Protein AF-A0A377V4U3-F1 (afdb_monomer_lite)

pLDDT: mean 92.54, std 10.3, range [53.78, 98.38]

Radius of gyration: 13.18 Å; chains: 1; bounding box: 34×23×27 Å

Sequence (68 aa):
MLDISLKPRQGSQVLIQHGGGTELATLRGRSLITEDGEAIEGEALDDVTVAGVVTHIICDVRSDSLAV

Organism: Klebsiella pneumoniae (NCBI:txid573)

Foldseek 3Di:
DFDAVDDADQQWWFWKDAPNDIFIWGDHDQWTQGPVRDTQHDPSCVRMDTRGTDDDDDDDPVPPPPPD

Structure (mmCIF, N/CA/C/O backbone):
data_AF-A0A377V4U3-F1
#
_entry.id   AF-A0A377V4U3-F1
#
loop_
_atom_site.group_PDB
_atom_site.id
_atom_site.type_symbol
_atom_site.label_atom_id
_atom_site.label_alt_id
_atom_site.label_comp_id
_atom_site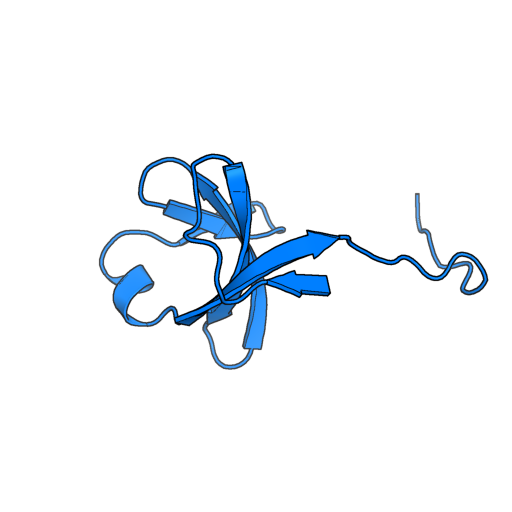.label_asym_id
_atom_site.label_entity_id
_atom_site.label_seq_id
_atom_site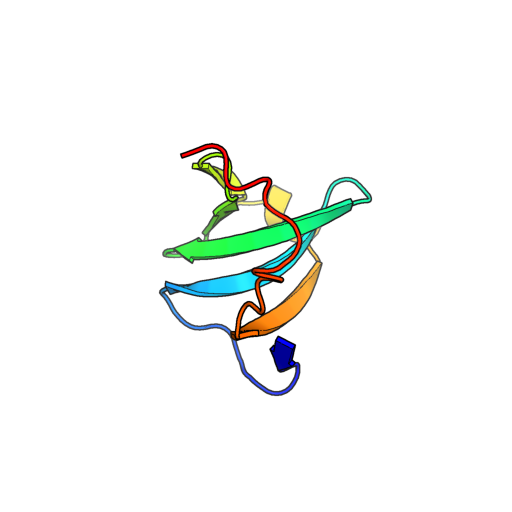.pdbx_PDB_ins_code
_atom_site.Cartn_x
_atom_site.Cartn_y
_atom_site.Cartn_z
_atom_site.occupancy
_atom_site.B_iso_or_equiv
_atom_site.auth_seq_id
_atom_site.auth_comp_id
_atom_site.auth_asym_id
_atom_site.auth_atom_id
_atom_site.pdbx_PDB_model_num
ATOM 1 N N . MET A 1 1 ? 4.469 -3.773 -10.091 1.00 94.81 1 MET A N 1
ATOM 2 C CA . MET A 1 1 ? 3.178 -4.195 -10.677 1.00 94.81 1 MET A CA 1
ATOM 3 C C . MET A 1 1 ? 2.090 -4.040 -9.632 1.00 94.81 1 MET A C 1
ATOM 5 O O . MET A 1 1 ? 2.311 -4.417 -8.484 1.00 94.81 1 MET A O 1
ATOM 9 N N . LEU A 1 2 ? 0.952 -3.481 -10.038 1.00 96.81 2 LEU A N 1
ATOM 10 C CA . LEU A 1 2 ? -0.185 -3.171 -9.176 1.00 96.81 2 LEU A CA 1
ATOM 11 C C . LEU A 1 2 ? -1.409 -3.965 -9.645 1.00 96.81 2 LEU A C 1
ATOM 13 O O . LEU A 1 2 ? -1.689 -3.988 -10.843 1.00 96.81 2 LEU A O 1
ATOM 17 N N . ASP A 1 3 ? -2.133 -4.581 -8.718 1.00 97.69 3 ASP A N 1
ATOM 18 C CA . ASP A 1 3 ? -3.435 -5.195 -8.972 1.00 97.69 3 ASP A CA 1
ATOM 19 C C . ASP A 1 3 ? -4.528 -4.394 -8.252 1.00 97.69 3 ASP A C 1
ATOM 21 O O . ASP A 1 3 ? -4.544 -4.285 -7.024 1.00 97.69 3 ASP A O 1
ATOM 25 N N . ILE A 1 4 ? -5.431 -3.811 -9.040 1.00 96.94 4 ILE A N 1
ATOM 26 C CA . ILE A 1 4 ? -6.540 -2.970 -8.564 1.00 96.94 4 ILE A CA 1
ATOM 27 C C . ILE A 1 4 ? -7.791 -3.778 -8.194 1.00 96.94 4 ILE A C 1
ATOM 29 O O . ILE A 1 4 ? -8.716 -3.245 -7.589 1.00 96.94 4 ILE A O 1
ATOM 33 N N . SER A 1 5 ? -7.841 -5.058 -8.570 1.00 97.06 5 SER A N 1
ATOM 34 C CA . SER A 1 5 ? -8.983 -5.942 -8.307 1.00 97.06 5 SER A CA 1
ATOM 35 C C . SER A 1 5 ? -8.869 -6.633 -6.948 1.00 97.06 5 SER A C 1
ATOM 37 O O . SER A 1 5 ? -9.854 -7.160 -6.425 1.00 97.06 5 SER A O 1
ATOM 39 N N . LEU A 1 6 ? -7.671 -6.650 -6.360 1.00 96.25 6 LEU A N 1
ATOM 40 C CA . LEU A 1 6 ? -7.425 -7.251 -5.057 1.00 96.25 6 LEU A CA 1
ATOM 41 C C . LEU A 1 6 ? -7.805 -6.302 -3.924 1.00 96.25 6 LEU A C 1
ATOM 43 O O . LEU A 1 6 ? -7.395 -5.145 -3.873 1.00 96.25 6 LEU A O 1
ATOM 47 N N . LYS A 1 7 ? -8.528 -6.841 -2.941 1.00 95.75 7 LYS A N 1
ATOM 48 C CA . LYS A 1 7 ? -8.750 -6.151 -1.672 1.00 95.75 7 LYS A CA 1
ATOM 49 C C . LYS A 1 7 ? -7.515 -6.323 -0.773 1.00 95.75 7 LYS A C 1
ATOM 51 O O . LYS A 1 7 ? -7.130 -7.476 -0.546 1.00 95.75 7 LYS A O 1
ATOM 56 N N . PRO A 1 8 ? -6.917 -5.237 -0.242 1.00 96.44 8 PRO A N 1
ATOM 57 C CA . PRO A 1 8 ? -5.773 -5.323 0.662 1.00 96.44 8 PRO A CA 1
ATOM 58 C C . PRO A 1 8 ? -6.076 -6.193 1.883 1.00 96.44 8 PRO A C 1
ATOM 60 O O . PRO A 1 8 ? -7.174 -6.149 2.444 1.00 96.44 8 PRO A O 1
ATOM 63 N N . ARG A 1 9 ? -5.096 -6.993 2.299 1.00 97.44 9 ARG A N 1
ATOM 64 C CA . ARG A 1 9 ? -5.158 -7.851 3.488 1.00 97.44 9 ARG A CA 1
ATOM 65 C C . ARG A 1 9 ? -4.035 -7.476 4.445 1.00 97.44 9 ARG A C 1
ATOM 67 O O . ARG A 1 9 ? -3.129 -6.730 4.094 1.00 97.44 9 ARG A O 1
ATOM 74 N N . GLN A 1 10 ? -4.092 -7.995 5.667 1.00 97.94 10 GLN A N 1
ATOM 75 C CA . GLN A 1 10 ? -3.019 -7.781 6.636 1.00 97.94 10 GLN A CA 1
ATOM 76 C C . GLN A 1 10 ? -1.667 -8.204 6.053 1.00 97.94 10 GLN A C 1
ATOM 78 O O . GLN A 1 10 ? -1.525 -9.319 5.553 1.00 97.94 10 GLN A O 1
ATOM 83 N N . GLY A 1 11 ? -0.694 -7.296 6.107 1.00 97.50 11 GLY A N 1
ATOM 84 C CA . GLY A 1 11 ? 0.628 -7.466 5.511 1.00 97.50 11 GLY A CA 1
ATOM 85 C C . GLY A 1 11 ? 0.706 -7.233 4.001 1.00 97.50 11 GLY A C 1
ATOM 86 O O . GLY A 1 11 ? 1.803 -7.319 3.462 1.00 97.50 11 GLY A O 1
ATOM 87 N N . SER A 1 12 ? -0.398 -6.926 3.311 1.00 98.25 12 SER A N 1
ATOM 88 C CA . SER A 1 12 ? -0.338 -6.476 1.919 1.00 98.25 12 SER A CA 1
ATOM 89 C C . SER A 1 12 ? 0.422 -5.159 1.829 1.00 98.25 12 SER A C 1
ATOM 91 O O . SER A 1 12 ? 0.130 -4.222 2.574 1.00 98.25 12 SER A O 1
ATOM 93 N N . GLN A 1 13 ? 1.342 -5.090 0.872 1.00 98.12 13 GLN A N 1
ATOM 94 C CA . GLN A 1 13 ? 1.904 -3.829 0.420 1.00 98.12 13 GLN A CA 1
ATOM 95 C C . GLN A 1 13 ? 0.935 -3.193 -0.584 1.00 98.12 13 GLN A C 1
ATOM 97 O O . GLN A 1 13 ? 0.375 -3.872 -1.450 1.00 98.12 13 GLN A O 1
ATOM 102 N N . VAL A 1 14 ? 0.701 -1.898 -0.444 1.00 98.19 14 VAL A N 1
ATOM 103 C CA . VAL A 1 14 ? -0.204 -1.103 -1.269 1.00 98.19 14 VAL A CA 1
ATOM 104 C C . VAL A 1 14 ? 0.519 0.139 -1.762 1.00 98.19 14 VAL A C 1
ATOM 106 O O . VAL A 1 14 ? 1.399 0.658 -1.079 1.00 98.19 14 VAL A O 1
ATOM 109 N N . LEU A 1 15 ? 0.140 0.611 -2.946 1.00 97.94 15 LEU A N 1
ATOM 110 C CA . LEU A 1 15 ? 0.526 1.940 -3.405 1.00 97.94 15 LEU A CA 1
ATOM 111 C C . LEU A 1 15 ? -0.542 2.923 -2.934 1.00 97.94 15 LEU A C 1
ATOM 113 O O . LEU A 1 15 ? -1.731 2.717 -3.208 1.00 97.94 15 LEU A O 1
ATOM 117 N N . ILE A 1 16 ? -0.127 3.972 -2.239 1.00 97.50 16 ILE A N 1
ATOM 118 C CA . ILE A 1 16 ? -1.022 4.993 -1.703 1.00 97.50 16 ILE A CA 1
ATOM 119 C C . ILE A 1 16 ? -0.695 6.357 -2.294 1.00 97.50 16 ILE A C 1
ATOM 121 O O . ILE A 1 16 ? 0.448 6.625 -2.652 1.00 97.50 16 ILE A O 1
ATOM 125 N N . GLN A 1 17 ? -1.711 7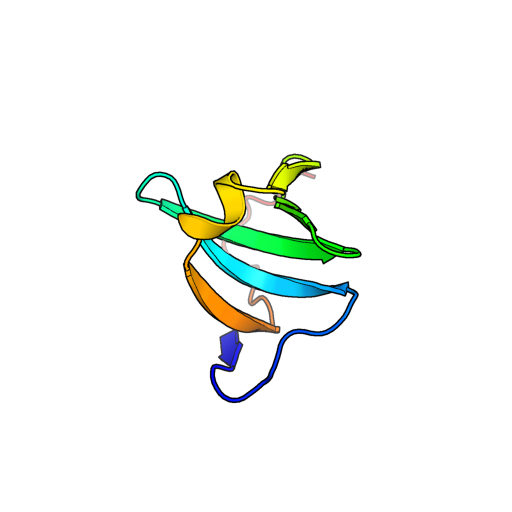.206 -2.396 1.00 96.81 17 GLN A N 1
ATOM 126 C CA . GLN A 1 17 ? -1.564 8.638 -2.608 1.00 96.81 17 GLN A CA 1
ATOM 127 C C . GLN A 1 17 ? -1.868 9.361 -1.305 1.00 96.81 17 GLN A C 1
ATOM 129 O O . GLN A 1 17 ? -2.960 9.201 -0.756 1.00 96.81 17 GLN A O 1
ATOM 134 N N . HIS A 1 18 ? -0.898 10.137 -0.838 1.00 92.38 18 HIS A N 1
ATOM 135 C CA . HIS A 1 18 ? -0.944 10.895 0.405 1.00 92.38 18 HIS A CA 1
ATOM 136 C C . HIS A 1 18 ? 0.008 12.099 0.283 1.00 92.38 18 HIS A C 1
ATOM 138 O O . HIS A 1 18 ? 1.028 12.017 -0.402 1.00 92.38 18 HIS A O 1
ATOM 144 N N . GLY A 1 19 ? -0.349 13.257 0.851 1.00 86.50 19 GLY A N 1
ATOM 145 C CA . GLY A 1 19 ? 0.509 14.455 0.820 1.00 86.50 19 GLY A CA 1
ATOM 146 C C . GLY A 1 19 ? 0.856 14.996 -0.580 1.00 86.50 19 GLY A C 1
ATOM 147 O O . GLY A 1 19 ? 1.850 15.698 -0.738 1.00 86.50 19 GLY A O 1
ATOM 148 N N . GLY A 1 20 ? 0.070 14.659 -1.612 1.00 90.38 20 GLY A N 1
ATOM 149 C CA . GLY A 1 20 ? 0.333 15.042 -3.008 1.00 90.38 20 GLY A CA 1
ATOM 150 C C . GLY A 1 20 ? 1.352 14.160 -3.743 1.00 90.38 20 GLY A C 1
ATOM 151 O O . GLY A 1 20 ? 1.652 14.430 -4.907 1.00 90.38 20 GLY A O 1
ATOM 152 N N . GLY A 1 21 ? 1.863 13.111 -3.094 1.00 93.12 21 GLY A N 1
ATOM 153 C CA . GLY A 1 21 ? 2.778 12.126 -3.668 1.00 93.12 21 GLY A CA 1
ATOM 154 C C . GLY A 1 21 ? 2.171 10.726 -3.756 1.00 93.12 21 GLY A C 1
ATOM 155 O O . GLY A 1 21 ? 1.041 10.487 -3.330 1.00 93.12 21 GLY A O 1
ATOM 156 N N . THR A 1 22 ? 2.943 9.799 -4.327 1.00 95.25 22 THR A N 1
ATOM 157 C CA . THR A 1 22 ? 2.675 8.353 -4.272 1.00 95.25 22 THR A CA 1
ATOM 158 C C . THR A 1 22 ? 3.794 7.669 -3.505 1.00 95.25 22 THR A C 1
ATOM 160 O O . THR A 1 22 ? 4.963 7.940 -3.764 1.00 95.25 22 THR A O 1
ATOM 163 N N . GLU A 1 23 ? 3.441 6.755 -2.612 1.00 95.88 23 GLU A N 1
ATOM 164 C CA . GLU A 1 23 ? 4.402 5.979 -1.828 1.00 95.88 23 GLU A CA 1
ATOM 165 C C . GLU A 1 23 ? 3.886 4.559 -1.566 1.00 95.88 23 GLU A C 1
ATOM 167 O O . GLU A 1 23 ? 2.701 4.257 -1.764 1.00 95.88 23 GLU A O 1
ATOM 172 N N . LEU A 1 24 ? 4.783 3.666 -1.149 1.00 97.06 24 LEU A N 1
ATOM 173 C CA . LEU A 1 24 ? 4.423 2.321 -0.718 1.00 97.06 24 LEU A CA 1
ATOM 174 C C . LEU A 1 24 ? 4.115 2.313 0.776 1.00 97.06 24 LEU A C 1
ATOM 176 O O . LEU A 1 24 ? 4.830 2.894 1.586 1.00 97.06 24 LEU A O 1
ATOM 180 N N . ALA A 1 25 ? 3.075 1.575 1.148 1.00 98.00 25 ALA A N 1
ATOM 181 C CA . ALA A 1 25 ? 2.751 1.330 2.542 1.00 98.00 25 ALA A CA 1
ATOM 182 C C . ALA A 1 25 ? 2.323 -0.120 2.766 1.00 98.00 25 ALA A C 1
ATOM 184 O O . ALA A 1 25 ? 1.830 -0.798 1.864 1.00 98.00 25 ALA A O 1
ATOM 185 N N . THR A 1 26 ? 2.487 -0.611 3.989 1.00 98.38 26 THR A N 1
ATOM 186 C CA . THR A 1 26 ? 2.050 -1.946 4.401 1.00 98.38 26 THR A CA 1
ATOM 187 C C . THR A 1 26 ? 0.856 -1.849 5.337 1.00 98.38 26 THR A C 1
ATOM 189 O O . THR A 1 26 ? 0.917 -1.179 6.365 1.00 98.38 26 THR A O 1
ATOM 192 N N . LEU A 1 27 ? -0.218 -2.579 5.037 1.00 98.19 27 LEU A N 1
ATOM 193 C CA . LEU A 1 27 ? -1.390 -2.637 5.908 1.00 98.19 27 LEU A CA 1
ATOM 194 C C . LEU A 1 27 ? -1.090 -3.439 7.185 1.00 98.19 27 LEU A C 1
ATOM 196 O O . LEU A 1 27 ? -0.831 -4.647 7.121 1.00 98.19 27 LEU A O 1
ATOM 200 N N . ARG A 1 28 ? -1.166 -2.788 8.352 1.00 97.81 28 ARG A N 1
ATOM 201 C CA . ARG A 1 28 ? -0.981 -3.392 9.682 1.00 97.81 28 ARG A CA 1
ATOM 202 C C . ARG A 1 28 ? -2.097 -2.958 10.626 1.00 97.81 28 ARG A C 1
ATOM 204 O O . ARG A 1 28 ? -2.218 -1.798 10.993 1.00 97.81 28 ARG A O 1
ATOM 211 N N . GLY A 1 29 ? -2.931 -3.904 11.044 1.00 96.19 29 GLY A N 1
ATOM 212 C CA . GLY A 1 29 ? -4.127 -3.608 11.825 1.00 96.19 29 GLY A CA 1
ATOM 213 C C . GLY A 1 29 ? -5.052 -2.662 11.060 1.00 96.19 29 GLY A C 1
ATOM 214 O O . GLY A 1 29 ? -5.562 -3.026 9.999 1.00 96.19 29 GLY A O 1
ATOM 215 N N . ARG A 1 30 ? -5.258 -1.462 11.606 1.00 95.12 30 ARG A N 1
ATOM 216 C CA . ARG A 1 30 ? -6.036 -0.382 10.978 1.00 95.12 30 ARG A CA 1
ATOM 217 C C . ARG A 1 30 ? -5.159 0.768 10.480 1.00 95.12 30 ARG A C 1
ATOM 219 O O . ARG A 1 30 ? -5.702 1.815 10.165 1.00 95.12 30 ARG A O 1
ATOM 226 N N . SER A 1 31 ? -3.851 0.562 10.410 1.00 97.62 31 SER A N 1
ATOM 227 C CA . SER A 1 31 ? -2.874 1.586 10.061 1.00 97.62 31 SER A CA 1
ATOM 228 C C . SER A 1 31 ? -2.138 1.182 8.783 1.00 97.62 31 SER A C 1
ATOM 230 O O . SER A 1 31 ? -2.011 -0.008 8.457 1.00 97.62 31 SER A O 1
ATOM 232 N N . LEU A 1 32 ? -1.659 2.175 8.047 1.00 98.19 32 LEU A N 1
ATOM 233 C CA . LEU A 1 32 ? -0.762 1.995 6.911 1.00 98.19 32 LEU A CA 1
ATOM 234 C C . LEU A 1 32 ? 0.637 2.401 7.358 1.00 98.19 32 LEU A C 1
ATOM 236 O O . LEU A 1 32 ? 0.823 3.510 7.838 1.00 98.19 32 LEU A O 1
ATOM 240 N N . ILE A 1 33 ? 1.598 1.488 7.241 1.00 98.12 33 ILE A N 1
ATOM 241 C CA . ILE A 1 33 ? 2.986 1.741 7.635 1.00 98.12 33 ILE A CA 1
ATOM 242 C C . ILE A 1 33 ? 3.785 2.093 6.385 1.00 98.12 33 ILE A C 1
ATOM 244 O O . ILE A 1 33 ? 3.909 1.232 5.510 1.00 98.12 33 ILE A O 1
ATOM 248 N N . THR A 1 34 ? 4.277 3.325 6.285 1.00 96.50 34 THR A N 1
ATOM 249 C CA . THR A 1 34 ? 5.106 3.795 5.161 1.00 96.50 34 THR A CA 1
ATOM 250 C C . THR A 1 34 ? 6.491 3.145 5.195 1.00 96.50 34 THR A C 1
ATOM 252 O O . THR A 1 34 ? 6.868 2.504 6.182 1.00 96.50 34 THR A O 1
ATOM 255 N N . GLU A 1 35 ? 7.258 3.259 4.109 1.00 94.31 35 GLU A N 1
ATOM 256 C CA . GLU A 1 35 ? 8.610 2.675 4.047 1.00 94.31 35 GLU A CA 1
ATOM 257 C C . GLU A 1 35 ? 9.580 3.295 5.063 1.00 94.31 35 GLU A C 1
ATOM 259 O O . GLU A 1 35 ? 10.445 2.586 5.577 1.00 94.31 35 GLU A O 1
ATOM 264 N N . ASP A 1 36 ? 9.374 4.559 5.440 1.00 94.00 36 ASP A N 1
ATOM 265 C CA . ASP A 1 36 ? 10.131 5.233 6.504 1.00 94.00 36 ASP A CA 1
ATOM 266 C C . ASP A 1 36 ? 9.726 4.780 7.923 1.00 94.00 36 ASP A C 1
ATOM 268 O O . ASP A 1 36 ? 10.337 5.175 8.917 1.00 94.00 36 ASP A O 1
ATOM 272 N N . GLY A 1 37 ? 8.716 3.910 8.038 1.00 95.44 37 GLY A N 1
ATOM 273 C CA . GLY A 1 37 ? 8.256 3.332 9.300 1.00 95.44 37 GLY A CA 1
ATOM 274 C C . GLY A 1 37 ? 7.225 4.177 10.047 1.00 95.44 37 GLY A C 1
ATOM 275 O O . GLY A 1 37 ? 6.865 3.828 11.174 1.00 95.44 37 GLY A O 1
ATOM 276 N N . GLU A 1 38 ? 6.722 5.253 9.440 1.00 95.25 38 GLU A N 1
A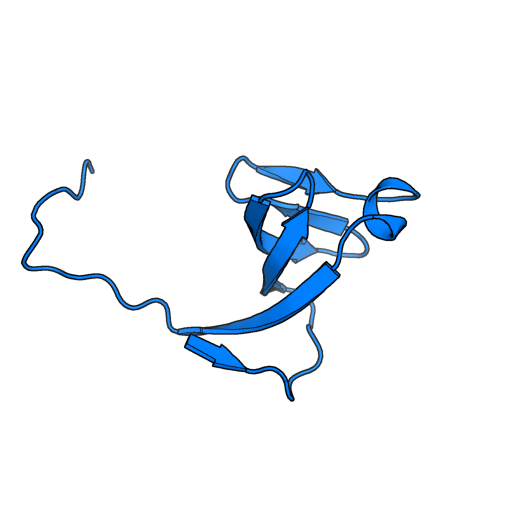TOM 277 C CA . GLU A 1 38 ? 5.638 6.047 10.012 1.00 95.25 38 GLU A CA 1
ATOM 278 C C . GLU A 1 38 ? 4.291 5.340 9.845 1.00 95.25 38 GLU A C 1
ATOM 280 O O . GLU A 1 38 ? 4.029 4.655 8.855 1.00 95.25 38 GLU A O 1
ATOM 285 N N . ALA A 1 39 ? 3.422 5.505 10.839 1.00 97.19 39 ALA A N 1
ATOM 286 C CA . ALA A 1 39 ? 2.065 4.987 10.794 1.00 97.19 39 ALA A CA 1
ATOM 287 C C . ALA A 1 39 ? 1.096 6.099 10.386 1.00 97.19 39 ALA A C 1
ATOM 289 O O . ALA A 1 39 ? 0.963 7.100 11.086 1.00 97.19 39 ALA A O 1
ATOM 290 N N . ILE A 1 40 ? 0.371 5.886 9.289 1.00 96.88 40 ILE A N 1
ATOM 291 C CA . ILE A 1 40 ? -0.796 6.686 8.922 1.00 96.88 40 ILE A CA 1
ATOM 292 C C . ILE 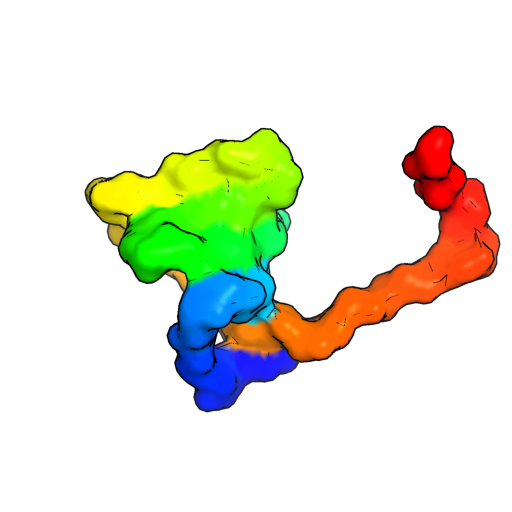A 1 40 ? -2.030 5.987 9.488 1.00 96.88 40 ILE A C 1
ATOM 294 O O . ILE A 1 40 ? -2.318 4.829 9.158 1.00 96.88 40 ILE A O 1
ATOM 298 N N . GLU A 1 41 ? -2.745 6.675 10.373 1.00 97.12 41 GLU A N 1
ATOM 299 C CA . GLU A 1 41 ? -3.867 6.112 11.115 1.00 97.12 41 GLU A CA 1
ATOM 300 C C . GLU A 1 41 ? -4.883 7.164 11.564 1.00 97.12 41 GLU A C 1
ATOM 302 O O . GLU A 1 41 ? -4.640 8.369 11.503 1.00 97.12 41 GLU A O 1
ATOM 307 N N . GLY A 1 42 ? -6.044 6.691 12.023 1.00 96.56 42 GLY A N 1
ATOM 308 C CA . GLY A 1 42 ? -7.122 7.565 12.481 1.00 96.56 42 GLY A CA 1
ATOM 309 C C . GLY A 1 42 ? -7.659 8.444 11.353 1.00 96.56 42 GLY A C 1
ATOM 310 O O . GLY A 1 42 ? -7.856 7.962 10.242 1.00 96.56 42 GLY A O 1
ATOM 311 N N . GLU A 1 43 ? -7.883 9.721 11.655 1.00 96.56 43 GLU A N 1
ATOM 312 C CA . GLU A 1 43 ? -8.434 10.716 10.720 1.00 96.56 43 GLU A CA 1
ATOM 313 C C . GLU A 1 43 ? -7.502 10.980 9.527 1.00 96.56 43 GLU A C 1
ATOM 315 O O . GLU A 1 43 ? -7.968 11.299 8.441 1.00 96.56 43 GLU A O 1
ATOM 320 N N . ALA A 1 44 ? -6.189 10.758 9.671 1.00 94.94 44 ALA A N 1
ATOM 321 C CA . ALA A 1 44 ? -5.248 10.926 8.562 1.00 94.94 44 ALA A CA 1
ATOM 322 C C . ALA A 1 44 ? -5.496 9.934 7.410 1.00 94.94 44 ALA A C 1
ATOM 324 O O . ALA A 1 44 ? -5.100 10.189 6.277 1.00 94.94 44 ALA A O 1
ATOM 325 N N . LEU A 1 45 ? -6.165 8.804 7.673 1.00 96.19 45 LEU A N 1
ATOM 326 C CA . LEU A 1 45 ? -6.535 7.846 6.628 1.00 96.19 45 LEU A CA 1
ATOM 327 C C . LEU A 1 45 ? -7.631 8.369 5.699 1.00 96.19 45 LEU A C 1
ATOM 329 O O . LEU A 1 45 ? -7.745 7.857 4.585 1.00 96.19 45 LEU A O 1
ATOM 333 N N . ASP A 1 46 ? -8.418 9.357 6.129 1.00 94.94 46 ASP A N 1
ATOM 334 C CA . ASP A 1 46 ? -9.492 9.924 5.311 1.00 94.94 46 ASP A CA 1
ATOM 335 C C . ASP A 1 46 ? -8.933 10.670 4.085 1.00 94.94 46 ASP A C 1
ATOM 337 O O . ASP A 1 46 ? -9.581 10.716 3.038 1.00 94.94 46 ASP A O 1
ATOM 341 N N . ASP A 1 47 ? -7.692 11.158 4.180 1.00 94.88 47 ASP A N 1
ATOM 342 C CA . ASP A 1 47 ? -6.964 11.822 3.094 1.00 94.88 47 ASP A CA 1
ATOM 343 C C . ASP A 1 47 ? -6.113 10.853 2.246 1.00 94.88 47 ASP A C 1
ATOM 345 O O . ASP A 1 47 ? -5.438 11.270 1.298 1.00 94.88 47 ASP A O 1
ATOM 349 N N . VAL A 1 48 ? -6.131 9.549 2.550 1.00 95.94 48 VAL A N 1
ATOM 350 C CA . VAL A 1 48 ? -5.346 8.535 1.832 1.00 95.94 48 VAL A CA 1
ATOM 351 C C . VAL A 1 48 ? -6.183 7.853 0.757 1.00 95.94 48 VAL A C 1
ATOM 353 O O . VAL A 1 48 ? -7.226 7.256 1.018 1.00 95.94 48 VAL A O 1
ATOM 356 N N . THR A 1 49 ? -5.660 7.820 -0.468 1.00 96.62 49 THR A N 1
ATOM 357 C CA . THR A 1 49 ? -6.226 6.993 -1.543 1.00 96.62 49 THR A CA 1
ATOM 358 C C . THR A 1 49 ? -5.345 5.780 -1.811 1.00 96.62 49 THR A C 1
ATOM 360 O O . THR A 1 49 ? -4.194 5.920 -2.213 1.00 96.62 49 THR A O 1
ATOM 363 N N . VAL A 1 50 ? -5.893 4.572 -1.667 1.00 96.50 50 VAL A N 1
ATOM 364 C CA . VAL A 1 50 ? -5.206 3.333 -2.064 1.00 96.50 50 VAL A CA 1
ATOM 365 C C . VAL A 1 50 ? -5.397 3.101 -3.563 1.00 96.50 50 VAL A C 1
ATOM 367 O O . VAL A 1 50 ? -6.513 2.862 -4.017 1.00 96.50 50 VAL A O 1
ATOM 370 N N . ALA A 1 51 ? -4.309 3.134 -4.333 1.00 96.62 51 ALA A N 1
ATOM 371 C CA . ALA A 1 51 ? -4.348 2.905 -5.776 1.00 96.62 51 ALA A CA 1
ATOM 372 C C . ALA A 1 51 ? -4.506 1.414 -6.128 1.00 96.62 51 ALA A C 1
ATOM 374 O O . ALA A 1 51 ? -5.126 1.080 -7.135 1.00 96.62 51 ALA A O 1
ATOM 375 N N . GLY A 1 52 ? -3.949 0.511 -5.315 1.00 97.62 52 GLY A N 1
ATOM 376 C CA . GLY A 1 52 ? -4.059 -0.937 -5.500 1.00 97.62 52 GLY A CA 1
ATOM 377 C C . GLY A 1 52 ? -3.063 -1.728 -4.652 1.00 97.62 52 GLY A C 1
ATOM 378 O O . GLY A 1 52 ? -2.249 -1.156 -3.921 1.00 97.62 52 GLY A O 1
ATOM 379 N N . VAL A 1 53 ? -3.119 -3.056 -4.757 1.00 98.38 53 VAL A N 1
ATOM 380 C CA . VAL A 1 53 ? -2.199 -3.966 -4.061 1.00 98.38 53 VAL A CA 1
ATOM 381 C C . VAL A 1 53 ? -0.952 -4.179 -4.910 1.00 98.38 53 VAL A C 1
ATOM 383 O O . VAL A 1 53 ? -1.039 -4.488 -6.099 1.00 98.38 53 VAL A O 1
ATOM 386 N N . VAL A 1 54 ? 0.222 -4.046 -4.303 1.00 98.06 54 VAL A N 1
ATOM 387 C CA . VAL A 1 54 ? 1.489 -4.363 -4.963 1.00 98.06 54 VAL A CA 1
ATOM 388 C C . VAL A 1 54 ? 1.674 -5.871 -4.969 1.00 98.06 54 VAL A C 1
ATOM 390 O O . VAL A 1 54 ? 1.666 -6.517 -3.923 1.00 98.06 54 VAL A O 1
ATOM 393 N N . THR A 1 55 ? 1.835 -6.441 -6.160 1.00 97.25 55 THR A N 1
ATOM 394 C CA . THR A 1 55 ? 2.039 -7.887 -6.324 1.00 97.25 55 THR A CA 1
ATOM 395 C C . THR A 1 55 ? 3.489 -8.234 -6.623 1.00 97.25 55 THR A C 1
ATOM 397 O O . THR A 1 55 ? 3.956 -9.294 -6.224 1.00 97.25 55 THR A O 1
ATOM 400 N N . HIS A 1 56 ? 4.203 -7.347 -7.320 1.00 95.56 56 HIS A N 1
ATOM 401 C CA . HIS A 1 56 ? 5.591 -7.562 -7.721 1.00 95.56 56 HIS A CA 1
ATOM 402 C C . HIS A 1 56 ? 6.351 -6.239 -7.746 1.00 95.56 56 HIS A C 1
ATOM 404 O O . HIS A 1 56 ? 5.864 -5.260 -8.323 1.00 95.56 56 HIS A O 1
ATOM 410 N N . ILE A 1 57 ? 7.565 -6.235 -7.205 1.00 93.06 57 ILE A N 1
ATOM 411 C CA . ILE A 1 57 ? 8.546 -5.162 -7.378 1.00 93.06 57 ILE A CA 1
ATOM 412 C C . ILE A 1 57 ? 9.545 -5.633 -8.433 1.00 93.06 57 ILE A C 1
ATOM 414 O O . ILE A 1 57 ? 10.033 -6.760 -8.371 1.00 93.06 57 ILE A O 1
ATOM 418 N N . ILE A 1 58 ? 9.802 -4.791 -9.431 1.00 91.56 58 ILE A N 1
ATOM 419 C CA . ILE A 1 58 ? 10.768 -5.078 -10.491 1.00 91.56 58 ILE A CA 1
ATOM 420 C C . ILE A 1 58 ? 11.952 -4.148 -10.265 1.00 91.56 58 ILE A C 1
ATOM 422 O O . ILE A 1 58 ? 11.799 -2.934 -10.368 1.00 91.56 58 ILE A O 1
ATOM 426 N N . CYS A 1 59 ? 13.111 -4.726 -9.964 1.00 88.69 59 CYS A N 1
ATOM 427 C CA . CYS A 1 59 ? 14.358 -3.988 -9.794 1.00 88.69 59 CYS A CA 1
ATOM 428 C C . CYS A 1 59 ? 15.196 -4.108 -11.070 1.00 88.69 59 CYS A C 1
ATOM 430 O O . CYS A 1 59 ? 15.453 -5.222 -11.535 1.00 88.69 59 CYS A O 1
ATOM 432 N N . ASP A 1 60 ? 15.633 -2.979 -11.632 1.00 87.69 60 ASP A N 1
ATOM 433 C CA . ASP A 1 60 ? 16.613 -2.995 -12.719 1.00 87.69 60 ASP A CA 1
ATOM 434 C C . ASP A 1 60 ? 18.011 -3.255 -12.149 1.00 87.69 60 ASP A C 1
ATOM 436 O O . ASP A 1 60 ? 18.611 -2.400 -11.508 1.00 87.69 60 ASP A O 1
ATOM 440 N N . VAL A 1 61 ? 18.531 -4.453 -12.407 1.00 84.88 61 VAL A N 1
ATOM 441 C CA . VAL A 1 61 ? 19.849 -4.902 -11.933 1.00 84.88 61 VAL A CA 1
ATOM 442 C C . VAL A 1 61 ? 21.019 -4.370 -12.765 1.00 84.88 61 VAL A C 1
ATOM 444 O O . VAL A 1 61 ? 22.171 -4.605 -12.414 1.00 84.88 61 VAL A O 1
ATOM 447 N N . ARG A 1 62 ? 20.760 -3.702 -13.896 1.00 86.19 62 ARG A N 1
ATOM 448 C CA . ARG A 1 62 ? 21.809 -3.076 -14.722 1.00 86.19 62 ARG A CA 1
ATOM 449 C C . ARG A 1 62 ? 22.165 -1.683 -14.225 1.00 86.19 62 ARG A C 1
ATOM 451 O O . ARG A 1 62 ? 23.267 -1.208 -14.487 1.00 86.19 62 ARG A O 1
ATOM 458 N N . SER A 1 63 ? 21.234 -1.039 -13.528 1.00 68.56 63 SER A N 1
ATOM 459 C CA . SER A 1 63 ? 21.472 0.215 -12.835 1.00 68.56 63 SER A CA 1
ATOM 460 C C . SER A 1 63 ? 22.098 -0.109 -11.483 1.00 68.56 63 SER A C 1
ATOM 462 O O . SER A 1 63 ? 21.398 -0.274 -10.487 1.00 68.56 63 SER A O 1
ATOM 464 N N . ASP A 1 64 ? 23.422 -0.259 -11.459 1.00 65.38 64 ASP A N 1
ATOM 465 C CA . ASP A 1 64 ? 24.173 -0.487 -10.225 1.00 65.38 64 ASP A CA 1
ATOM 466 C C . ASP A 1 64 ? 24.126 0.789 -9.364 1.00 65.38 64 ASP A C 1
ATOM 468 O O . ASP A 1 64 ? 24.922 1.717 -9.484 1.00 65.38 64 ASP A O 1
ATOM 472 N N . SER A 1 65 ? 23.069 0.906 -8.571 1.00 63.84 65 SER A N 1
ATOM 473 C CA . SER A 1 65 ? 22.908 1.892 -7.499 1.00 63.84 65 SER A CA 1
ATOM 474 C C . SER A 1 65 ? 22.262 1.238 -6.281 1.00 63.84 65 SER A C 1
ATOM 476 O O . SER A 1 65 ? 21.586 1.895 -5.493 1.00 63.84 65 SER A O 1
ATOM 478 N N . LEU A 1 66 ? 22.479 -0.072 -6.116 1.00 58.91 66 LEU A N 1
ATOM 479 C CA . LEU A 1 66 ? 22.225 -0.755 -4.857 1.00 58.91 66 LEU A CA 1
ATOM 480 C C . LEU A 1 66 ? 23.313 -0.307 -3.876 1.00 58.91 66 LEU A C 1
ATOM 482 O O . LEU A 1 66 ? 24.335 -0.969 -3.712 1.00 58.91 66 LEU A O 1
ATOM 486 N N . ALA A 1 67 ? 23.111 0.857 -3.260 1.00 56.91 67 ALA A N 1
ATOM 487 C CA . ALA A 1 67 ? 23.760 1.167 -1.999 1.00 56.91 67 ALA A CA 1
ATOM 488 C C . ALA A 1 67 ? 23.263 0.123 -0.986 1.00 56.91 67 ALA A C 1
ATOM 490 O O . ALA A 1 67 ? 22.138 0.210 -0.496 1.00 56.91 67 ALA A O 1
ATOM 491 N N . VAL A 1 68 ? 24.069 -0.924 -0.801 1.00 53.78 68 VAL A N 1
ATOM 492 C CA . VAL A 1 68 ? 23.957 -1.884 0.30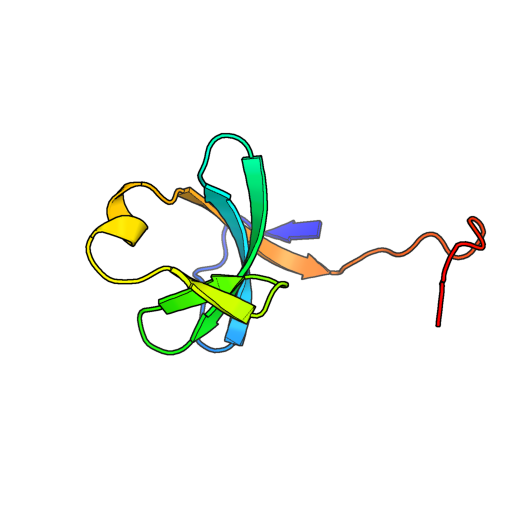2 1.00 53.78 68 VAL A CA 1
ATOM 493 C C . VAL A 1 68 ? 24.469 -1.255 1.589 1.00 53.78 68 VAL A C 1
ATOM 495 O O . VAL A 1 68 ? 25.480 -0.518 1.520 1.00 53.78 68 VAL A O 1
#

Secondary structure (DSSP, 8-state):
-EESSSPP-TT-EEEEEETTEEEEEEEETTEEEETTSPEE-GGGGGG-EEEEEE------TTS-----